Protein AF-A0A5C5T772-F1 (afdb_monomer_lite)

Radius of gyration: 12.45 Å; chains: 1; bounding box: 27×30×32 Å

pLDDT: mean 89.89, std 9.67, range [48.09, 98.06]

Secondary structure (DSSP, 8-state):
-HHHH--S-B-PBSSGGGS-HHHHHH---TT-HHHHHHH-HHHHHTT---SSHHHHHHHTT--HHHHHHHHBGGG-SS-B-HHHHHHHHHHHHHSPP-

Sequence (98 aa):
MLLDRHRGRLLPLMRVEYLSEQARKALRGDDSPLSVAYKDPILRAEGLASDRLGDGTVFFELTEQEAHHLLCECHYCGTMTGETVAARVRFAAIAPGP

Foldseek 3Di:
DLLVPDPDAEDFFEPLVPDDPVCQQQGADPNHPLQSQQVDVVSVVVPQPGSRNNSVCVSVVNDSVLSCCLGYPVNDPDGDGSVVSVVSVVVVVPDDDD

Structure (mmCIF, N/CA/C/O backbone):
data_AF-A0A5C5T772-F1
#
_entry.id   AF-A0A5C5T772-F1
#
loop_
_atom_site.group_PDB
_atom_site.id
_atom_site.type_symbol
_atom_site.label_atom_id
_atom_site.label_alt_id
_atom_site.label_comp_id
_atom_site.label_asym_id
_atom_site.label_entity_id
_atom_site.label_seq_id
_atom_site.pdbx_PDB_ins_code
_atom_site.Cartn_x
_atom_site.Cartn_y
_atom_site.Cartn_z
_atom_site.occupancy
_atom_site.B_iso_or_equiv
_atom_site.auth_seq_id
_atom_site.auth_comp_id
_atom_site.auth_asym_id
_atom_site.auth_atom_id
_atom_site.pdbx_PDB_model_num
ATOM 1 N N . MET A 1 1 ? 5.495 -13.899 -1.887 1.00 78.06 1 MET A N 1
ATOM 2 C CA . MET A 1 1 ? 4.396 -12.939 -1.637 1.00 78.06 1 MET A CA 1
ATOM 3 C C . MET A 1 1 ? 3.879 -12.401 -2.976 1.00 78.06 1 MET A C 1
ATOM 5 O O . MET A 1 1 ? 4.612 -12.503 -3.954 1.00 78.06 1 MET A O 1
ATOM 9 N N . LEU A 1 2 ? 2.652 -11.861 -3.058 1.00 91.00 2 LEU A N 1
ATOM 10 C CA . LEU A 1 2 ? 2.090 -11.280 -4.297 1.00 91.00 2 LEU A CA 1
ATOM 11 C C . LEU A 1 2 ? 3.026 -10.219 -4.911 1.00 91.00 2 LEU A C 1
ATOM 13 O O . LEU A 1 2 ? 3.343 -10.274 -6.097 1.00 91.00 2 LEU A O 1
ATOM 17 N N . LEU A 1 3 ? 3.551 -9.322 -4.071 1.00 91.50 3 LEU A N 1
ATOM 18 C CA . LEU A 1 3 ? 4.445 -8.238 -4.485 1.00 91.50 3 LEU A CA 1
ATOM 19 C C . LEU A 1 3 ? 5.799 -8.724 -5.045 1.00 91.50 3 LEU A C 1
ATOM 21 O O . LEU A 1 3 ? 6.275 -8.139 -6.011 1.00 91.50 3 LEU A O 1
ATOM 25 N N . ASP A 1 4 ? 6.373 -9.835 -4.553 1.00 90.56 4 ASP A N 1
ATOM 26 C CA . ASP A 1 4 ? 7.627 -10.404 -5.103 1.00 90.56 4 ASP A CA 1
ATOM 27 C C . ASP A 1 4 ? 7.483 -10.838 -6.575 1.00 90.56 4 ASP A C 1
ATOM 29 O O . ASP A 1 4 ? 8.463 -10.932 -7.319 1.00 90.56 4 ASP A O 1
ATOM 33 N N . ARG A 1 5 ? 6.257 -11.172 -6.996 1.00 91.12 5 ARG A N 1
ATOM 34 C CA . ARG A 1 5 ? 5.948 -11.659 -8.348 1.00 91.12 5 ARG A CA 1
ATOM 35 C C . ARG A 1 5 ? 5.529 -10.535 -9.293 1.00 91.12 5 ARG A C 1
ATOM 37 O O . ARG A 1 5 ? 5.515 -10.747 -10.503 1.00 91.12 5 ARG A O 1
ATOM 44 N N . HIS A 1 6 ? 5.220 -9.347 -8.772 1.00 91.12 6 HIS A N 1
ATOM 45 C CA . HIS A 1 6 ? 4.825 -8.206 -9.591 1.00 91.12 6 HIS A CA 1
ATOM 46 C C . HIS A 1 6 ? 6.040 -7.639 -10.331 1.00 91.12 6 HIS A C 1
ATOM 48 O O . HIS A 1 6 ? 7.045 -7.270 -9.726 1.00 91.12 6 HIS A O 1
ATOM 54 N N . ARG A 1 7 ? 5.957 -7.604 -11.663 1.00 88.75 7 ARG A N 1
ATOM 55 C CA . ARG A 1 7 ? 6.998 -7.060 -12.557 1.00 88.75 7 ARG A CA 1
ATOM 56 C C . ARG A 1 7 ? 6.599 -5.721 -13.180 1.00 88.75 7 ARG A C 1
ATOM 58 O O . ARG A 1 7 ? 7.403 -5.114 -13.877 1.00 88.75 7 ARG A O 1
ATOM 65 N N . GLY A 1 8 ? 5.353 -5.294 -12.968 1.00 87.62 8 GLY A N 1
ATOM 66 C CA . GLY A 1 8 ? 4.839 -4.034 -13.486 1.00 87.62 8 GLY A CA 1
ATOM 67 C C . GLY A 1 8 ? 5.343 -2.831 -12.695 1.00 87.62 8 GLY A C 1
ATOM 68 O O . GLY A 1 8 ? 5.998 -2.964 -11.659 1.00 87.62 8 GLY A O 1
ATOM 69 N N . ARG A 1 9 ? 4.981 -1.640 -13.175 1.00 89.00 9 ARG A N 1
ATOM 70 C CA . ARG A 1 9 ? 5.199 -0.394 -12.439 1.00 89.00 9 ARG A CA 1
ATOM 71 C C . ARG A 1 9 ? 4.508 -0.478 -11.076 1.00 89.00 9 ARG A C 1
ATOM 73 O O . ARG A 1 9 ? 3.424 -1.055 -10.969 1.00 89.00 9 ARG A O 1
ATOM 80 N N . LEU A 1 10 ? 5.150 0.093 -10.060 1.00 93.81 10 LEU A N 1
ATOM 81 C CA . LEU A 1 10 ? 4.501 0.439 -8.805 1.00 93.81 10 LEU A CA 1
ATOM 82 C C . LEU A 1 10 ? 4.683 1.919 -8.519 1.00 93.81 10 LEU A C 1
ATOM 84 O O . LEU A 1 10 ? 5.754 2.479 -8.769 1.00 93.81 10 LEU A O 1
ATOM 88 N N . LEU A 1 11 ? 3.629 2.536 -8.003 1.00 93.50 11 LEU A N 1
ATOM 89 C CA . LEU A 1 11 ? 3.617 3.935 -7.615 1.00 93.50 11 LEU A CA 1
ATOM 90 C C . LEU A 1 11 ? 3.253 4.084 -6.137 1.00 93.50 11 LEU A C 1
ATOM 92 O O . LEU A 1 11 ? 2.296 3.455 -5.673 1.00 93.50 11 LEU A O 1
ATOM 96 N N . PRO A 1 12 ? 3.992 4.920 -5.390 1.00 93.56 12 PRO A N 1
ATOM 97 C CA . PRO A 1 12 ? 3.593 5.272 -4.043 1.00 93.56 12 PRO A CA 1
ATOM 98 C C . PRO A 1 12 ? 2.325 6.133 -4.046 1.00 93.56 12 PRO A C 1
ATOM 100 O O . PRO A 1 12 ? 1.967 6.776 -5.034 1.00 93.56 12 PRO A O 1
ATOM 103 N N . LEU A 1 13 ? 1.662 6.170 -2.896 1.00 93.31 13 LEU A N 1
ATOM 104 C CA . LEU A 1 13 ? 0.621 7.136 -2.596 1.00 93.31 13 LEU A CA 1
ATOM 105 C C . LEU A 1 13 ? 1.254 8.500 -2.304 1.00 93.31 13 LEU A C 1
ATOM 107 O O . LEU A 1 13 ? 2.230 8.609 -1.559 1.00 93.31 13 LEU A O 1
ATOM 111 N N . MET A 1 14 ? 0.668 9.542 -2.885 1.00 89.06 14 MET A N 1
ATOM 112 C CA . MET A 1 14 ? 1.187 10.904 -2.799 1.00 89.06 14 MET A CA 1
ATOM 113 C C . MET A 1 14 ? 0.611 11.627 -1.584 1.00 89.06 14 MET A C 1
ATOM 115 O O . MET A 1 14 ? -0.605 11.605 -1.369 1.00 89.06 14 MET A O 1
ATOM 119 N N . ARG A 1 15 ? 1.468 12.340 -0.847 1.00 82.44 15 ARG A N 1
ATOM 120 C CA . ARG A 1 15 ? 1.084 13.257 0.242 1.00 82.44 15 ARG A CA 1
ATOM 121 C C . ARG A 1 15 ? 0.248 12.638 1.373 1.00 82.44 15 ARG A C 1
ATOM 123 O O . ARG A 1 15 ? -0.518 13.361 2.004 1.00 82.44 15 ARG A O 1
ATOM 130 N N . VAL A 1 16 ? 0.384 11.336 1.651 1.00 84.12 16 VAL A N 1
ATOM 131 C CA . VAL A 1 16 ? -0.386 10.646 2.714 1.00 84.12 16 VAL A CA 1
ATOM 132 C C . VAL A 1 16 ? -0.282 11.387 4.053 1.00 84.12 16 VAL A C 1
ATOM 134 O O . VAL A 1 16 ? -1.293 11.578 4.723 1.00 84.12 16 VAL A O 1
ATOM 137 N N . GLU A 1 17 ? 0.919 11.864 4.387 1.00 80.56 17 GLU A N 1
ATOM 138 C CA . GLU A 1 17 ? 1.250 12.581 5.627 1.00 80.56 17 GLU A CA 1
ATOM 139 C C . GLU A 1 17 ? 0.438 13.869 5.845 1.00 80.56 17 GLU A C 1
ATOM 141 O O . GLU A 1 17 ? 0.131 14.230 6.978 1.00 80.56 17 GLU A O 1
ATOM 146 N N . TYR A 1 18 ? 0.046 14.554 4.768 1.00 84.56 18 TYR A N 1
ATOM 147 C CA . TYR A 1 18 ? -0.598 15.872 4.840 1.00 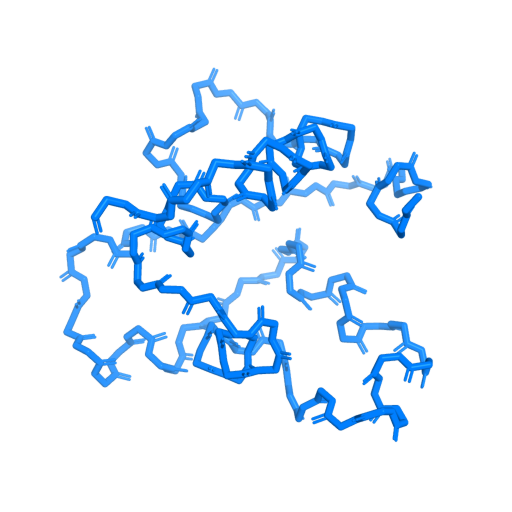84.56 18 TYR A CA 1
ATOM 148 C C . TYR A 1 18 ? -2.121 15.820 4.715 1.00 84.56 18 TYR A C 1
ATOM 150 O O . TYR A 1 18 ? -2.793 16.851 4.776 1.00 84.56 18 TYR A O 1
ATOM 158 N N . LEU A 1 19 ? -2.682 14.635 4.487 1.00 87.94 19 LEU A N 1
ATOM 159 C CA . LEU A 1 19 ? -4.115 14.464 4.304 1.00 87.94 19 LEU A CA 1
ATOM 160 C C . LEU A 1 19 ? -4.826 14.334 5.654 1.00 87.94 19 LEU A C 1
ATOM 162 O O . LEU A 1 19 ? -4.343 13.680 6.583 1.00 87.94 19 LEU A O 1
ATOM 166 N N . SER A 1 20 ? -6.027 14.911 5.736 1.00 91.31 20 SER A N 1
ATOM 167 C CA . SER A 1 20 ? -6.944 14.637 6.843 1.00 91.31 20 SER A CA 1
ATOM 168 C C . SER A 1 20 ? -7.286 13.147 6.894 1.00 91.31 20 SER A C 1
ATOM 170 O O . SER A 1 20 ? -7.214 12.450 5.881 1.00 91.31 20 SER A O 1
ATOM 172 N N . GLU A 1 21 ? -7.703 12.649 8.056 1.00 88.81 21 GLU A N 1
ATOM 173 C CA . GLU A 1 21 ? -8.053 11.235 8.238 1.00 88.81 21 GLU A CA 1
ATOM 174 C C . GLU A 1 21 ? -9.102 10.756 7.214 1.00 88.81 21 GLU A C 1
ATOM 176 O O . GLU A 1 21 ? -8.949 9.710 6.583 1.00 88.81 21 GLU A O 1
ATOM 181 N N . GLN A 1 22 ? -10.140 11.564 6.969 1.00 91.25 22 GLN A N 1
ATOM 182 C CA . GLN A 1 22 ? -11.171 11.246 5.980 1.00 91.25 22 GLN A CA 1
ATOM 183 C C . GLN A 1 22 ? -10.609 11.203 4.551 1.00 91.25 22 GLN A C 1
ATOM 185 O O . GLN A 1 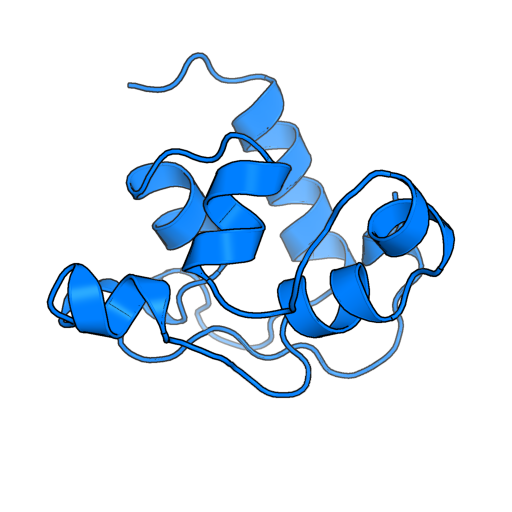22 ? -10.956 10.309 3.777 1.00 91.25 22 GLN A O 1
ATOM 190 N N . ALA A 1 23 ? -9.720 12.137 4.200 1.00 92.94 23 ALA A N 1
ATOM 191 C CA . ALA A 1 23 ? -9.077 12.152 2.891 1.00 92.94 23 ALA A CA 1
ATOM 192 C C . ALA A 1 23 ? -8.107 10.972 2.719 1.00 92.94 23 ALA A C 1
ATOM 194 O O . ALA A 1 23 ? -8.062 10.386 1.640 1.00 92.94 23 ALA A O 1
ATOM 195 N N . ARG A 1 24 ? -7.395 10.566 3.782 1.00 92.81 24 ARG A N 1
ATOM 196 C CA . ARG A 1 24 ? -6.568 9.351 3.791 1.00 92.81 24 ARG A CA 1
ATOM 197 C C . ARG A 1 24 ? -7.413 8.111 3.552 1.00 92.81 24 ARG A C 1
ATOM 199 O O . ARG A 1 24 ? -7.088 7.342 2.660 1.00 92.81 24 ARG A O 1
ATOM 206 N N . LYS A 1 25 ? -8.538 7.945 4.252 1.00 93.12 25 LYS A N 1
ATOM 207 C CA . LYS A 1 25 ? -9.441 6.794 4.058 1.00 93.12 25 LYS A CA 1
ATOM 208 C C . LYS A 1 25 ? -9.929 6.659 2.612 1.00 93.12 25 LYS A C 1
ATOM 210 O O . LYS A 1 25 ? -10.052 5.546 2.110 1.00 93.12 25 LYS A O 1
ATOM 215 N N . ALA A 1 26 ? -10.170 7.781 1.934 1.00 95.25 26 ALA A N 1
ATOM 216 C CA . ALA A 1 26 ? -10.610 7.808 0.540 1.00 95.25 26 ALA A CA 1
ATOM 217 C C . ALA A 1 26 ? -9.467 7.756 -0.494 1.00 95.25 26 ALA A C 1
ATOM 219 O O . ALA A 1 26 ? -9.746 7.618 -1.687 1.00 95.25 26 ALA A O 1
ATOM 220 N N . LEU A 1 27 ? -8.206 7.888 -0.070 1.00 95.44 27 LEU A N 1
ATOM 221 C CA . LEU A 1 27 ? -7.063 7.995 -0.971 1.00 95.44 27 LEU A CA 1
ATOM 222 C C . LEU A 1 27 ? -6.893 6.720 -1.796 1.00 95.44 27 LEU A C 1
ATOM 224 O O . LEU A 1 27 ? -6.914 5.612 -1.265 1.00 95.44 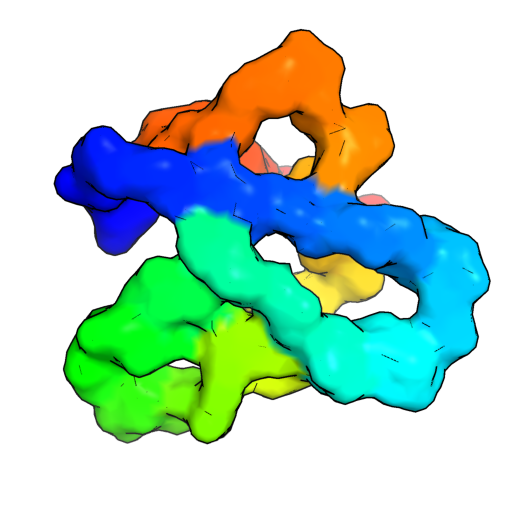27 LEU A O 1
ATOM 228 N N . ARG A 1 28 ? -6.666 6.893 -3.096 1.00 95.38 28 ARG A N 1
ATOM 229 C CA . ARG A 1 28 ? -6.401 5.817 -4.049 1.00 95.38 28 ARG A CA 1
ATOM 230 C C . ARG A 1 28 ? -5.259 6.235 -4.968 1.00 95.38 28 ARG A C 1
ATOM 232 O O . ARG A 1 28 ? -5.176 7.401 -5.347 1.00 95.38 28 ARG A O 1
ATOM 239 N N . GLY A 1 29 ? -4.407 5.284 -5.337 1.00 92.44 29 GLY A N 1
ATOM 240 C CA . GLY A 1 29 ? -3.349 5.480 -6.326 1.00 92.44 29 GLY A CA 1
ATOM 241 C C . GLY A 1 29 ? -3.378 4.386 -7.384 1.00 92.44 29 GLY A C 1
ATOM 242 O O . GLY A 1 29 ? -3.509 3.204 -7.052 1.00 92.44 29 GLY A O 1
ATOM 243 N N . ASP A 1 30 ? -3.242 4.780 -8.647 1.00 92.25 30 ASP A N 1
ATOM 244 C CA . ASP A 1 30 ? -3.059 3.838 -9.750 1.00 92.25 30 ASP A CA 1
ATOM 245 C C . ASP A 1 30 ? -1.687 3.174 -9.659 1.00 92.25 30 ASP A C 1
ATOM 247 O O . ASP A 1 30 ? -0.724 3.780 -9.194 1.00 92.25 30 ASP A O 1
ATOM 251 N N . ASP A 1 31 ? -1.618 1.905 -10.063 1.00 93.44 31 ASP A N 1
ATOM 252 C CA . ASP A 1 31 ? -0.418 1.069 -9.942 1.00 93.44 31 ASP A CA 1
ATOM 253 C C . ASP A 1 31 ? 0.184 1.059 -8.523 1.00 93.44 31 ASP A C 1
ATOM 255 O O . ASP A 1 31 ? 1.368 0.806 -8.337 1.00 93.44 31 ASP A O 1
ATOM 259 N N . SER A 1 32 ? -0.618 1.316 -7.489 1.00 95.06 32 SER A N 1
ATOM 260 C CA . SER A 1 32 ? -0.174 1.218 -6.098 1.00 95.06 32 SER A CA 1
ATOM 261 C C . SER A 1 32 ? -0.132 -0.236 -5.609 1.00 95.06 32 SER A C 1
ATOM 263 O O . SER A 1 32 ? -0.799 -1.104 -6.188 1.00 95.06 32 SER A O 1
ATOM 265 N N . PRO A 1 33 ? 0.578 -0.534 -4.502 1.00 95.88 33 PRO A N 1
ATOM 266 C CA . PRO A 1 33 ? 0.511 -1.851 -3.868 1.00 95.88 33 PRO A CA 1
ATOM 267 C C . PRO A 1 33 ? -0.923 -2.294 -3.535 1.00 95.88 33 PRO A C 1
ATOM 269 O O . PRO A 1 33 ? -1.247 -3.468 -3.700 1.00 95.88 33 PRO A O 1
ATOM 272 N N . LEU A 1 34 ? -1.800 -1.359 -3.149 1.00 96.69 34 LEU A N 1
ATOM 273 C CA . LEU A 1 34 ? -3.218 -1.635 -2.895 1.00 96.69 34 LEU A CA 1
ATOM 274 C C . LEU A 1 34 ? -3.988 -1.944 -4.182 1.00 96.69 34 LEU A C 1
ATOM 276 O O . LEU A 1 34 ? -4.814 -2.852 -4.194 1.00 96.69 34 LEU A O 1
ATOM 280 N N . SER A 1 35 ? -3.668 -1.265 -5.288 1.00 96.75 35 SER A N 1
ATOM 281 C CA . SER A 1 35 ? -4.233 -1.590 -6.602 1.00 96.75 35 SER A CA 1
ATOM 282 C C . SER A 1 35 ? -3.849 -3.004 -7.052 1.00 96.75 35 SER A C 1
ATOM 284 O O . SER A 1 35 ? -4.678 -3.729 -7.601 1.00 96.75 35 SER A O 1
ATOM 286 N N . VAL A 1 36 ? -2.606 -3.426 -6.795 1.00 96.31 36 VAL A N 1
ATOM 287 C CA . VAL A 1 36 ? -2.152 -4.800 -7.069 1.00 96.31 36 VAL A CA 1
ATOM 288 C C . VAL A 1 36 ? -2.848 -5.807 -6.156 1.00 96.31 36 VAL A C 1
ATOM 290 O O . VAL A 1 36 ? -3.322 -6.825 -6.651 1.00 96.31 36 VAL A O 1
ATOM 293 N N . ALA A 1 37 ? -2.965 -5.514 -4.858 1.00 96.38 37 ALA A N 1
ATOM 294 C CA . ALA A 1 37 ? -3.673 -6.370 -3.909 1.00 96.38 37 ALA A CA 1
ATOM 295 C C . ALA A 1 37 ? -5.144 -6.569 -4.303 1.00 96.38 37 ALA A C 1
ATOM 297 O O . ALA A 1 37 ? -5.623 -7.696 -4.344 1.00 96.38 37 ALA A O 1
ATOM 298 N N . TYR A 1 38 ? -5.845 -5.501 -4.683 1.00 97.31 38 TYR A N 1
ATOM 299 C CA . TYR A 1 38 ? -7.245 -5.591 -5.096 1.00 97.31 38 TYR A CA 1
ATOM 300 C C . TYR A 1 38 ? -7.442 -6.338 -6.422 1.00 97.31 38 TYR A C 1
ATOM 302 O O . TYR A 1 38 ? -8.503 -6.901 -6.670 1.00 97.31 38 TYR A O 1
ATOM 310 N N . LYS A 1 39 ? -6.431 -6.391 -7.296 1.00 96.25 39 LYS A N 1
ATOM 311 C CA . LYS A 1 39 ? -6.496 -7.210 -8.518 1.00 96.25 39 LYS A CA 1
ATOM 312 C C . LYS A 1 39 ? -6.376 -8.711 -8.234 1.00 96.25 39 LYS A C 1
ATOM 314 O O . LYS A 1 39 ? -6.723 -9.502 -9.111 1.00 96.25 39 LYS A O 1
ATOM 319 N N . ASP A 1 40 ? -5.914 -9.110 -7.049 1.00 96.25 40 ASP A N 1
ATOM 320 C CA . ASP A 1 40 ? -5.855 -10.514 -6.655 1.00 96.25 40 ASP A CA 1
ATOM 321 C C . ASP A 1 40 ? -7.262 -11.019 -6.263 1.00 96.25 40 ASP A C 1
ATOM 323 O O . ASP A 1 40 ? -7.877 -10.498 -5.324 1.00 96.25 40 ASP A O 1
ATOM 327 N N . PRO A 1 41 ? -7.813 -12.024 -6.973 1.00 96.00 41 PRO A N 1
ATOM 328 C CA . PRO A 1 41 ? -9.156 -12.520 -6.699 1.00 96.00 41 PRO A CA 1
ATOM 329 C C . PRO A 1 41 ? -9.275 -13.210 -5.336 1.00 96.00 41 PRO A C 1
ATOM 331 O O . PRO A 1 41 ? -10.368 -13.214 -4.776 1.00 96.00 41 PRO A O 1
ATOM 334 N N . ILE A 1 42 ? -8.184 -13.764 -4.795 1.00 97.06 42 ILE A N 1
ATOM 335 C CA . ILE A 1 42 ? -8.178 -14.393 -3.472 1.00 97.06 42 ILE A CA 1
ATOM 336 C C . ILE A 1 42 ? -8.357 -13.307 -2.416 1.00 97.06 42 ILE A C 1
ATOM 338 O O . ILE A 1 42 ? -9.279 -13.392 -1.618 1.00 97.06 42 ILE A O 1
ATOM 342 N N . LEU A 1 43 ? -7.564 -12.233 -2.461 1.00 96.69 43 LEU A N 1
ATOM 343 C CA . LEU A 1 43 ? -7.665 -11.147 -1.474 1.00 96.69 43 LEU A CA 1
ATOM 344 C C . LEU A 1 43 ? -9.041 -10.471 -1.490 1.00 96.69 43 LEU A C 1
ATOM 346 O O . LEU A 1 43 ? -9.582 -10.129 -0.441 1.00 96.69 43 LEU A O 1
ATOM 350 N N . ARG A 1 44 ? -9.649 -10.329 -2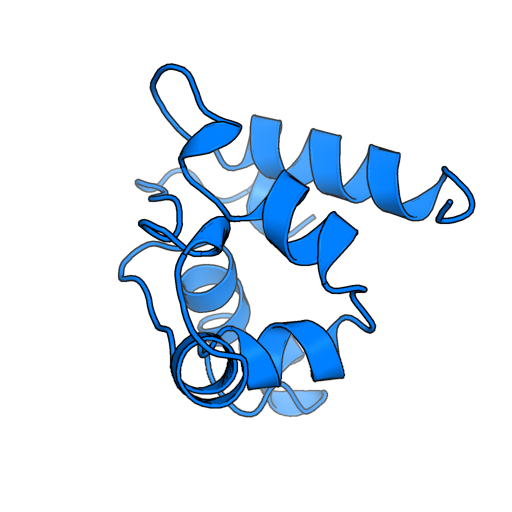.672 1.00 96.88 44 ARG A N 1
ATOM 351 C CA . ARG A 1 44 ? -11.032 -9.850 -2.787 1.00 96.88 44 ARG A CA 1
ATOM 352 C C . ARG A 1 44 ? -12.049 -10.813 -2.183 1.00 96.88 44 ARG A C 1
ATOM 354 O O . ARG A 1 44 ? -12.987 -10.355 -1.539 1.00 96.88 44 ARG A O 1
ATOM 361 N N . ALA A 1 45 ? -11.890 -12.116 -2.407 1.00 97.50 45 ALA A N 1
ATOM 362 C CA . ALA A 1 45 ? -12.776 -13.128 -1.836 1.00 97.50 45 ALA A CA 1
ATOM 363 C C . ALA A 1 45 ? -12.657 -13.201 -0.304 1.00 97.50 45 ALA A C 1
ATOM 365 O O . ALA A 1 45 ? -13.664 -13.397 0.368 1.00 97.50 45 ALA A O 1
ATOM 366 N N . GLU A 1 46 ? -11.459 -12.963 0.235 1.00 97.38 46 GLU A N 1
ATOM 367 C CA . GLU A 1 46 ? -11.184 -12.899 1.677 1.00 97.38 46 GLU A CA 1
ATOM 368 C C . GLU A 1 46 ? -11.690 -11.601 2.339 1.00 97.38 46 GLU A C 1
ATOM 370 O O . GLU A 1 46 ? -11.694 -11.498 3.562 1.00 97.38 46 GLU A O 1
ATOM 375 N N . GLY A 1 47 ? -12.144 -10.608 1.560 1.00 97.31 47 GLY A N 1
ATOM 376 C CA . GLY A 1 47 ? -12.825 -9.421 2.091 1.00 97.31 47 GLY A CA 1
ATOM 377 C C . GLY A 1 47 ? -12.157 -8.072 1.821 1.00 97.31 47 GLY A C 1
ATOM 378 O O . GLY A 1 47 ? -12.610 -7.066 2.367 1.00 97.31 47 GLY A O 1
ATOM 379 N N . LEU A 1 48 ? -11.125 -7.993 0.972 1.00 98.06 48 LEU A N 1
ATOM 380 C CA . LEU A 1 48 ? -10.560 -6.704 0.560 1.00 98.06 48 LEU A CA 1
ATOM 381 C C . LEU A 1 48 ? -11.583 -5.914 -0.278 1.00 98.06 48 LEU A C 1
ATOM 383 O O . LEU A 1 48 ? -11.813 -6.210 -1.455 1.00 98.06 48 LEU A O 1
ATOM 387 N N . ALA A 1 49 ? -12.199 -4.899 0.337 1.00 97.56 49 ALA A N 1
ATOM 388 C CA . ALA A 1 49 ? -13.350 -4.186 -0.221 1.00 97.56 49 ALA A CA 1
ATOM 389 C C . ALA A 1 49 ? -13.010 -3.302 -1.434 1.00 97.56 49 ALA A C 1
ATOM 391 O O . ALA A 1 49 ? -13.772 -3.253 -2.406 1.00 97.56 49 ALA A O 1
ATOM 392 N N . SER A 1 50 ? -11.866 -2.614 -1.401 1.00 97.94 50 SER A N 1
ATOM 393 C CA . SER A 1 50 ? -11.359 -1.801 -2.510 1.00 97.94 50 SER A CA 1
ATOM 394 C C . SER A 1 50 ? -9.839 -1.616 -2.428 1.00 97.94 50 SER A C 1
ATOM 396 O O . SER A 1 50 ? -9.185 -2.145 -1.533 1.00 97.94 50 SER A O 1
ATOM 398 N N . ASP A 1 51 ? -9.270 -0.851 -3.361 1.00 97.56 51 ASP A N 1
ATOM 399 C CA . ASP A 1 51 ? -7.871 -0.410 -3.345 1.00 97.56 51 ASP A CA 1
ATOM 400 C C . ASP A 1 51 ? -7.664 0.977 -2.709 1.00 97.56 51 ASP A C 1
ATOM 402 O O . ASP A 1 51 ? -6.619 1.608 -2.900 1.00 97.56 51 ASP A O 1
ATOM 406 N N . ARG A 1 52 ? -8.650 1.473 -1.953 1.00 97.44 52 ARG A N 1
ATOM 407 C CA . ARG A 1 52 ? -8.492 2.677 -1.132 1.00 97.44 52 ARG A CA 1
ATOM 408 C C . ARG A 1 52 ? -7.593 2.392 0.062 1.00 97.44 52 ARG A C 1
ATOM 410 O O . ARG A 1 52 ? -7.627 1.304 0.632 1.00 97.44 52 ARG A O 1
ATOM 417 N N . LEU A 1 53 ? -6.850 3.408 0.487 1.00 95.88 53 LEU A N 1
ATOM 418 C CA . LEU A 1 53 ? -5.969 3.325 1.646 1.00 95.88 53 LEU A CA 1
ATOM 419 C C . LEU A 1 53 ? -6.728 2.889 2.902 1.00 95.88 53 LEU A C 1
ATOM 421 O O . LEU A 1 53 ? -6.248 1.998 3.588 1.00 95.88 53 LEU A O 1
ATOM 425 N N . GLY A 1 54 ? -7.925 3.429 3.153 1.00 96.00 54 GLY A N 1
ATOM 426 C CA . GLY A 1 54 ? -8.744 3.022 4.299 1.00 96.00 54 GLY A CA 1
ATOM 427 C C . GLY A 1 54 ? -9.077 1.527 4.295 1.00 96.00 54 GLY A C 1
ATOM 428 O O . GLY A 1 54 ? -8.799 0.831 5.269 1.00 96.00 54 GLY A O 1
ATOM 429 N N . ASP A 1 55 ? -9.602 1.018 3.182 1.00 97.69 55 ASP A N 1
ATOM 430 C CA . ASP A 1 55 ? -9.989 -0.395 3.068 1.00 97.69 55 ASP A CA 1
ATOM 431 C C . ASP A 1 55 ? -8.769 -1.322 3.146 1.00 97.69 55 ASP A C 1
ATOM 433 O O . ASP A 1 55 ? -8.825 -2.369 3.786 1.00 97.69 55 ASP A O 1
ATOM 437 N N . GLY A 1 56 ? -7.639 -0.901 2.568 1.00 96.69 56 GLY A N 1
ATOM 438 C CA . GLY A 1 56 ? -6.365 -1.602 2.693 1.00 96.69 56 GLY A CA 1
ATOM 439 C C . GLY A 1 56 ? -5.856 -1.651 4.133 1.00 96.69 56 GLY A C 1
ATOM 440 O O . GLY A 1 56 ? -5.475 -2.717 4.604 1.00 96.69 56 GLY A O 1
ATOM 441 N N . THR A 1 57 ? -5.876 -0.526 4.855 1.00 94.94 57 THR A N 1
ATOM 442 C CA . THR A 1 57 ? -5.439 -0.489 6.261 1.00 94.94 57 THR A CA 1
ATOM 443 C C . THR A 1 57 ? -6.294 -1.373 7.155 1.00 94.94 57 THR A C 1
ATOM 445 O O . THR A 1 57 ? -5.753 -2.066 8.005 1.00 94.94 57 THR A O 1
ATOM 448 N N . VAL A 1 58 ? -7.609 -1.405 6.924 1.00 96.50 58 VAL A N 1
ATOM 449 C CA . VAL A 1 58 ? -8.524 -2.267 7.680 1.00 96.50 58 VAL A CA 1
ATOM 450 C C . VAL A 1 58 ? -8.266 -3.738 7.365 1.00 96.50 58 VAL A C 1
ATOM 452 O O . VAL A 1 58 ? -8.118 -4.535 8.282 1.00 96.50 58 VAL A O 1
ATOM 455 N N . PHE A 1 59 ? -8.181 -4.102 6.084 1.00 96.94 59 PHE A N 1
ATOM 456 C CA . PHE A 1 59 ? -8.026 -5.497 5.669 1.00 96.94 59 PHE A CA 1
ATOM 457 C C . PHE A 1 59 ? -6.681 -6.107 6.087 1.00 96.94 59 PHE A C 1
ATOM 459 O O . PHE A 1 59 ? -6.625 -7.268 6.477 1.00 96.94 59 PHE A O 1
ATOM 466 N N . PHE A 1 60 ? -5.596 -5.335 5.996 1.00 95.00 60 PHE A N 1
ATOM 467 C CA . PHE A 1 60 ? -4.252 -5.787 6.367 1.00 95.00 60 PHE A CA 1
ATOM 468 C C . PHE A 1 60 ? -3.881 -5.459 7.819 1.00 95.00 60 PHE A C 1
ATOM 470 O O . PHE A 1 60 ? -2.724 -5.645 8.185 1.00 95.00 60 PHE A O 1
ATOM 477 N N . GLU A 1 61 ? -4.831 -4.948 8.610 1.00 94.25 61 GLU A N 1
ATOM 478 C CA . GLU A 1 61 ? -4.639 -4.557 10.014 1.00 94.25 61 GLU A CA 1
ATOM 479 C C . GLU A 1 61 ? -3.444 -3.606 10.221 1.00 94.25 61 GLU A C 1
ATOM 481 O O . GLU A 1 61 ? -2.726 -3.678 11.215 1.00 94.25 61 GLU A O 1
ATOM 486 N N . LEU A 1 62 ? -3.224 -2.697 9.266 1.00 92.56 62 LEU A N 1
ATOM 487 C CA . LEU A 1 62 ? -2.102 -1.762 9.296 1.00 92.56 62 LEU A CA 1
ATOM 488 C C . LEU A 1 62 ? -2.422 -0.564 10.184 1.00 92.56 62 LEU A C 1
ATOM 490 O O . LEU A 1 62 ? -3.451 0.099 10.021 1.00 92.56 62 LEU A O 1
ATOM 494 N N . THR A 1 63 ? -1.470 -0.204 11.035 1.00 90.62 63 THR A N 1
ATOM 495 C CA . THR A 1 63 ? -1.457 1.105 11.689 1.00 90.62 63 THR A CA 1
ATOM 496 C C . THR A 1 63 ? -1.256 2.226 10.665 1.00 90.62 63 THR A C 1
ATOM 498 O O . THR A 1 63 ? -0.726 2.022 9.567 1.00 90.62 63 THR A O 1
ATOM 501 N N . GLU A 1 64 ? -1.620 3.459 11.031 1.00 87.88 64 GLU A N 1
ATOM 502 C CA . GLU A 1 64 ? -1.356 4.624 10.175 1.00 87.88 64 GLU A CA 1
ATOM 503 C C . GLU A 1 64 ? 0.144 4.793 9.879 1.00 87.88 64 GLU A C 1
ATOM 505 O O . GLU A 1 64 ? 0.519 5.154 8.762 1.00 87.88 64 GLU A O 1
ATOM 510 N N . GLN A 1 65 ? 1.002 4.485 10.859 1.00 88.69 65 GLN A N 1
ATOM 511 C CA . GLN A 1 65 ? 2.459 4.553 10.741 1.00 88.69 65 GLN A CA 1
ATOM 512 C C . GLN A 1 65 ? 2.988 3.529 9.726 1.00 88.69 65 GLN A C 1
ATOM 514 O O . GLN A 1 65 ? 3.786 3.877 8.855 1.00 88.69 65 GLN A O 1
ATOM 519 N N . GLU A 1 66 ? 2.532 2.277 9.799 1.00 91.94 66 GLU A N 1
ATOM 520 C CA . GLU A 1 66 ? 2.927 1.233 8.846 1.00 91.94 66 GLU A CA 1
ATOM 521 C C . GLU A 1 66 ? 2.427 1.553 7.444 1.00 91.94 66 GLU A C 1
ATOM 523 O O . GLU A 1 66 ? 3.191 1.477 6.482 1.00 91.94 66 GLU A O 1
ATOM 528 N N . ALA A 1 67 ? 1.172 1.983 7.319 1.00 92.06 67 ALA A N 1
ATOM 529 C CA . ALA A 1 67 ? 0.607 2.400 6.045 1.00 92.06 67 ALA A CA 1
ATOM 530 C C . ALA A 1 67 ? 1.413 3.555 5.429 1.00 92.06 67 ALA A C 1
ATOM 532 O O . ALA A 1 67 ? 1.719 3.532 4.234 1.00 92.06 67 ALA A O 1
ATOM 533 N N . HIS A 1 68 ? 1.825 4.526 6.248 1.00 90.00 68 HIS A N 1
ATOM 534 C CA . HIS A 1 68 ? 2.690 5.621 5.827 1.00 90.00 68 HIS A CA 1
ATOM 535 C C . HIS A 1 68 ? 4.056 5.109 5.335 1.00 90.00 68 HIS A C 1
ATOM 537 O O . HIS A 1 68 ? 4.441 5.385 4.198 1.00 90.00 68 HIS A O 1
ATOM 543 N N . HIS A 1 69 ? 4.750 4.294 6.132 1.00 90.56 69 HIS A N 1
ATOM 544 C CA . HIS A 1 69 ? 6.074 3.752 5.798 1.00 90.56 69 HIS A CA 1
ATOM 545 C C . HIS A 1 69 ? 6.075 2.849 4.552 1.00 90.56 69 HIS A C 1
ATOM 547 O O . HIS A 1 69 ? 7.038 2.833 3.772 1.00 90.56 69 HIS A O 1
ATOM 553 N N . LEU A 1 70 ? 5.008 2.070 4.367 1.00 92.88 70 LEU A N 1
ATOM 554 C CA . LEU A 1 70 ? 4.884 1.115 3.271 1.00 92.88 70 LEU A CA 1
ATOM 555 C C . LEU A 1 70 ? 4.460 1.785 1.966 1.00 92.88 70 LEU A C 1
ATOM 557 O O . LEU A 1 70 ? 4.958 1.402 0.906 1.00 92.88 70 LEU A O 1
ATOM 561 N N . LEU A 1 71 ? 3.551 2.760 2.023 1.00 93.06 71 LEU A N 1
ATOM 562 C CA . LEU A 1 71 ? 2.822 3.214 0.838 1.00 93.06 71 LEU A CA 1
ATOM 563 C C . LEU A 1 71 ? 3.145 4.647 0.417 1.00 93.06 71 LEU A C 1
ATOM 565 O O . LEU A 1 71 ? 2.907 4.972 -0.741 1.00 93.06 71 LEU A O 1
ATOM 569 N N . CYS A 1 72 ? 3.665 5.502 1.296 1.00 92.00 72 CYS A N 1
ATOM 570 C CA . CYS A 1 72 ? 3.847 6.921 0.992 1.00 92.00 72 CYS A CA 1
ATOM 571 C C . CYS A 1 72 ? 5.153 7.214 0.257 1.00 92.00 72 CYS A C 1
ATOM 573 O O . CYS A 1 72 ? 6.206 6.664 0.582 1.00 92.00 72 CYS A O 1
ATOM 575 N N . GLU A 1 73 ? 5.091 8.151 -0.687 1.00 89.75 73 GLU A N 1
ATOM 576 C CA . GLU A 1 73 ? 6.232 8.614 -1.481 1.00 89.75 73 GLU A CA 1
ATOM 577 C C . GLU A 1 73 ? 7.416 9.106 -0.638 1.00 89.75 73 GLU A C 1
ATOM 579 O O . GLU A 1 73 ? 8.558 8.894 -1.037 1.00 89.75 73 GLU A O 1
ATOM 584 N N . CYS A 1 74 ? 7.169 9.671 0.554 1.00 88.88 74 CYS A N 1
ATOM 585 C CA . CYS A 1 74 ? 8.205 10.203 1.447 1.00 88.88 74 CYS A CA 1
ATOM 586 C C . CYS A 1 74 ? 9.264 9.153 1.822 1.00 88.88 74 CYS A C 1
ATOM 588 O O . CYS A 1 74 ? 10.396 9.494 2.154 1.00 88.88 74 CYS A O 1
ATOM 590 N N . HIS A 1 75 ? 8.915 7.8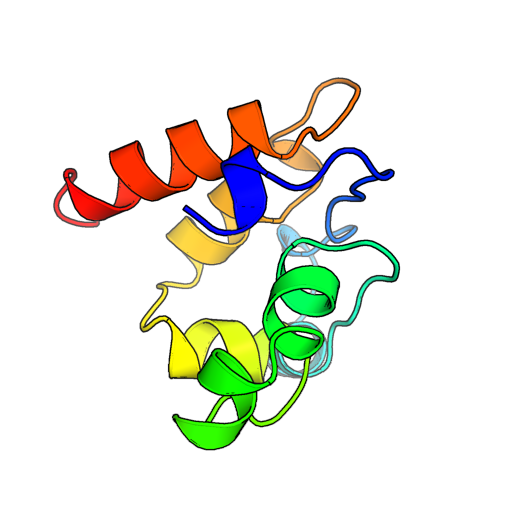66 1.739 1.00 87.00 75 HIS A N 1
ATOM 591 C CA . HIS A 1 75 ? 9.816 6.759 2.039 1.00 87.00 75 HIS A CA 1
ATOM 592 C C . HIS A 1 75 ? 10.469 6.141 0.796 1.00 87.00 75 HIS A C 1
ATOM 594 O O . HIS A 1 75 ? 11.140 5.114 0.920 1.00 87.00 75 HIS A O 1
ATOM 600 N N . TYR A 1 76 ? 10.294 6.715 -0.395 1.00 85.44 76 TYR A N 1
ATOM 601 C CA . TYR A 1 76 ? 10.863 6.212 -1.645 1.00 85.44 76 TYR A CA 1
ATOM 602 C C . TYR A 1 76 ? 11.630 7.321 -2.376 1.00 85.44 76 TYR A C 1
ATOM 604 O O . TYR A 1 76 ? 11.068 8.101 -3.136 1.00 85.44 76 TYR A O 1
ATOM 612 N N . CYS A 1 77 ? 12.955 7.350 -2.210 1.00 71.00 77 CYS A N 1
ATOM 613 C CA . CYS A 1 77 ? 13.850 8.215 -2.987 1.00 71.00 77 CYS A CA 1
ATOM 614 C C . CYS A 1 77 ? 14.157 7.590 -4.361 1.00 71.00 77 CYS A C 1
ATOM 616 O O . CYS A 1 77 ? 15.281 7.162 -4.617 1.00 71.00 77 CYS A O 1
ATOM 618 N N . GLY A 1 78 ? 13.147 7.465 -5.226 1.00 72.38 78 GLY A N 1
ATOM 619 C CA . GLY A 1 78 ? 13.278 6.855 -6.553 1.00 72.38 78 GLY A CA 1
ATOM 620 C C . GLY A 1 78 ? 12.136 5.893 -6.872 1.00 72.38 78 GLY A C 1
ATOM 621 O O . GLY A 1 78 ? 10.970 6.202 -6.643 1.00 72.38 78 GLY A O 1
ATOM 622 N N . THR A 1 79 ? 12.453 4.725 -7.431 1.00 79.44 79 THR A N 1
ATOM 623 C CA . THR A 1 79 ? 11.441 3.775 -7.916 1.00 79.44 79 THR A CA 1
ATOM 624 C C . THR A 1 79 ? 10.943 2.852 -6.802 1.00 79.44 79 THR A C 1
ATOM 626 O O . THR A 1 79 ? 11.723 2.139 -6.172 1.00 79.44 79 THR A O 1
ATOM 629 N N . MET A 1 80 ? 9.625 2.799 -6.607 1.00 90.81 80 MET A N 1
ATOM 630 C CA . MET A 1 80 ? 8.968 1.746 -5.831 1.00 90.81 80 MET A CA 1
ATOM 631 C C . MET A 1 80 ? 8.935 0.453 -6.662 1.00 90.81 80 MET A C 1
ATOM 633 O O . MET A 1 80 ? 8.450 0.450 -7.792 1.00 90.81 80 MET A O 1
ATOM 637 N N . THR A 1 81 ? 9.438 -0.656 -6.113 1.00 91.50 81 THR A N 1
ATOM 638 C CA . THR A 1 81 ? 9.414 -1.976 -6.772 1.00 91.50 81 THR A CA 1
ATOM 639 C C . THR A 1 81 ? 8.717 -3.013 -5.900 1.00 91.50 81 THR A C 1
ATOM 641 O O . THR A 1 81 ? 8.674 -2.873 -4.677 1.00 91.50 81 THR A O 1
ATOM 644 N N . GLY A 1 82 ? 8.181 -4.070 -6.519 1.00 92.00 82 GLY A N 1
ATOM 645 C CA . GLY A 1 82 ? 7.478 -5.130 -5.790 1.00 92.00 82 GLY A CA 1
ATOM 646 C C . GLY A 1 82 ? 8.366 -5.816 -4.752 1.00 92.00 82 GLY A C 1
ATOM 647 O O . GLY A 1 82 ? 7.929 -6.054 -3.629 1.00 92.00 82 GLY A O 1
ATOM 648 N N . GLU A 1 83 ? 9.638 -6.036 -5.085 1.00 91.12 83 GLU A N 1
ATOM 649 C CA . GLU A 1 83 ? 10.630 -6.617 -4.179 1.00 91.12 83 GLU A CA 1
ATOM 650 C C . GLU A 1 83 ? 10.899 -5.716 -2.965 1.00 91.12 83 GLU A C 1
ATOM 652 O O . GLU A 1 83 ? 10.827 -6.176 -1.824 1.00 91.12 83 GLU A O 1
ATOM 657 N N . THR A 1 84 ? 11.133 -4.416 -3.185 1.00 90.56 84 THR A N 1
ATOM 658 C CA . THR A 1 84 ? 11.380 -3.465 -2.091 1.00 90.56 84 THR A CA 1
ATOM 659 C C . THR A 1 84 ? 10.169 -3.349 -1.165 1.00 90.56 84 THR A C 1
ATOM 661 O O . THR A 1 84 ? 10.331 -3.365 0.056 1.00 90.56 84 THR A O 1
ATOM 664 N N . VAL A 1 85 ? 8.952 -3.277 -1.717 1.00 93.31 85 VAL A N 1
ATOM 665 C CA . VAL A 1 85 ? 7.724 -3.217 -0.906 1.00 93.31 85 VAL A CA 1
ATOM 666 C C . VAL A 1 85 ? 7.533 -4.527 -0.133 1.00 93.31 85 VAL A C 1
ATOM 668 O O . VAL A 1 85 ? 7.261 -4.493 1.064 1.00 93.31 85 VAL A O 1
ATOM 671 N N . ALA A 1 86 ? 7.748 -5.688 -0.762 1.00 92.62 86 ALA A N 1
ATOM 672 C CA . ALA A 1 86 ? 7.646 -6.990 -0.097 1.00 92.62 86 ALA A CA 1
ATOM 673 C C . ALA A 1 86 ? 8.660 -7.159 1.047 1.00 92.62 86 ALA A C 1
ATOM 675 O O . ALA A 1 86 ? 8.355 -7.772 2.072 1.00 92.62 86 ALA A O 1
ATOM 676 N N . ALA A 1 87 ? 9.878 -6.633 0.893 1.00 90.50 87 ALA A N 1
ATOM 677 C CA . ALA A 1 87 ? 10.874 -6.616 1.961 1.00 90.50 87 ALA A CA 1
ATOM 678 C C . ALA A 1 87 ? 10.418 -5.749 3.147 1.00 90.50 87 ALA A C 1
ATOM 680 O O . ALA A 1 87 ? 10.509 -6.185 4.293 1.00 90.50 87 ALA A O 1
ATOM 681 N N . ARG A 1 88 ? 9.858 -4.561 2.882 1.00 90.94 88 ARG A N 1
ATOM 682 C CA . ARG A 1 88 ? 9.336 -3.676 3.936 1.00 90.94 88 ARG A CA 1
ATOM 683 C C . ARG A 1 88 ? 8.128 -4.260 4.661 1.00 90.94 88 ARG A C 1
ATOM 685 O O . ARG A 1 88 ? 8.073 -4.158 5.879 1.00 90.94 88 ARG A O 1
ATOM 692 N N . VAL A 1 89 ? 7.206 -4.912 3.947 1.00 91.38 89 VAL A N 1
ATOM 693 C CA . VAL A 1 89 ? 6.066 -5.612 4.569 1.00 91.38 89 VAL A CA 1
ATOM 694 C C . VAL A 1 89 ? 6.557 -6.694 5.526 1.00 91.38 89 VAL A C 1
ATOM 696 O O . VAL A 1 89 ? 6.081 -6.779 6.652 1.00 91.38 89 VAL A O 1
ATOM 699 N N . ARG A 1 90 ? 7.552 -7.490 5.116 1.00 90.56 90 ARG A N 1
ATOM 700 C CA . ARG A 1 90 ? 8.159 -8.499 5.996 1.00 90.56 90 ARG A CA 1
ATOM 701 C C . ARG A 1 90 ? 8.796 -7.876 7.236 1.00 90.56 90 ARG A C 1
ATOM 703 O O . ARG A 1 90 ? 8.658 -8.434 8.314 1.00 90.56 90 ARG A O 1
ATOM 710 N N . PHE A 1 91 ? 9.470 -6.738 7.092 1.00 87.12 91 PHE A N 1
ATOM 711 C CA . PHE A 1 91 ? 10.055 -6.031 8.229 1.00 87.12 91 PHE A CA 1
ATOM 712 C C . PHE A 1 91 ? 8.983 -5.520 9.203 1.00 87.12 91 PHE A C 1
ATOM 714 O O . PHE A 1 91 ? 9.108 -5.748 10.403 1.00 87.12 91 PHE A O 1
ATOM 721 N N . ALA A 1 92 ? 7.916 -4.898 8.690 1.00 84.75 92 ALA A N 1
ATOM 722 C CA . ALA A 1 92 ? 6.796 -4.422 9.502 1.00 84.75 92 ALA A CA 1
ATOM 723 C C . ALA A 1 92 ? 6.102 -5.570 10.253 1.00 84.75 92 ALA A C 1
ATOM 725 O O . ALA A 1 92 ? 5.852 -5.454 11.440 1.00 84.75 92 ALA A O 1
ATOM 726 N N . ALA A 1 93 ? 5.907 -6.723 9.607 1.00 81.50 93 ALA A N 1
ATOM 727 C CA . ALA A 1 93 ? 5.273 -7.884 10.234 1.00 81.50 93 ALA A CA 1
ATOM 728 C C . ALA A 1 93 ? 6.101 -8.543 11.361 1.00 81.50 93 ALA A C 1
ATOM 730 O O . ALA A 1 93 ? 5.566 -9.348 12.120 1.00 81.50 93 ALA A O 1
ATOM 731 N N . ILE A 1 94 ? 7.409 -8.269 11.441 1.00 74.75 94 ILE A N 1
ATOM 732 C CA . ILE A 1 94 ? 8.320 -8.855 12.443 1.00 74.75 94 ILE A CA 1
ATOM 733 C C . ILE A 1 94 ? 8.606 -7.867 13.583 1.00 74.75 94 ILE A C 1
ATOM 735 O O . ILE A 1 94 ? 8.900 -8.286 14.703 1.00 74.75 94 ILE A O 1
ATOM 739 N N . ALA A 1 95 ? 8.539 -6.564 13.315 1.00 58.94 95 ALA A N 1
ATOM 740 C CA . ALA A 1 95 ? 8.704 -5.546 14.339 1.00 58.94 95 ALA A CA 1
ATOM 741 C C . ALA A 1 95 ? 7.376 -5.364 15.097 1.00 58.94 95 ALA A C 1
ATOM 743 O O . ALA A 1 95 ? 6.363 -5.100 14.456 1.00 58.94 95 ALA A O 1
ATOM 744 N N . PRO A 1 96 ? 7.337 -5.468 16.440 1.00 48.38 96 PRO A N 1
ATOM 745 C CA . PRO A 1 96 ? 6.184 -4.967 17.175 1.00 48.38 96 PRO A CA 1
ATOM 746 C C . PRO A 1 96 ? 6.055 -3.475 16.848 1.00 48.38 96 PRO A C 1
ATOM 748 O O . PRO A 1 96 ? 7.048 -2.745 16.925 1.00 48.38 96 PRO A O 1
ATOM 751 N N . GLY A 1 97 ? 4.866 -3.051 16.412 1.00 50.22 97 GLY A N 1
ATOM 752 C CA . GLY A 1 97 ? 4.592 -1.642 16.140 1.00 50.22 97 GLY A CA 1
ATOM 753 C C . GLY A 1 97 ? 5.007 -0.768 17.337 1.00 50.22 97 GLY A C 1
ATOM 754 O O . GLY A 1 97 ? 4.907 -1.240 18.474 1.00 50.22 97 GLY A O 1
ATOM 755 N N . PRO A 1 98 ? 5.53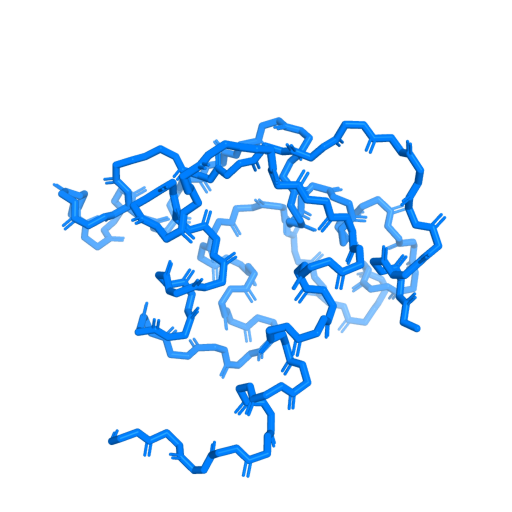8 0.447 17.100 1.00 48.09 98 PRO A N 1
ATOM 756 C CA . PRO A 1 98 ? 5.906 1.365 18.176 1.00 48.09 98 PRO A CA 1
ATOM 757 C C . PRO A 1 98 ? 4.710 1.751 19.055 1.00 48.09 98 PRO A C 1
ATOM 759 O O . PRO A 1 98 ? 3.575 1.818 18.527 1.00 48.09 98 PRO A O 1
#